Protein AF-A0A2W6E8X0-F1 (afdb_monomer_lite)

Secondary structure (DSSP, 8-state):
----HHHHHHHHHHHHTTS-------B----GGGG-TTT--TTTS---B--GGGTTTT-

Sequence (59 aa):
PIRDDANRDALWAGLLDGTIDCVVSDHSPCTVAAKRLDTGDFGDAWGGIASVQLGLPAV

pLDDT: mean 95.99, std 3.26, range [79.94, 98.75]

Foldseek 3Di:
DDDDPVVVVVVVVCCVVVVDPDDDFQADDDDPVQQVPVPPDPVSHDDHDHPRVPRPVVD

Radius of gyration: 14.69 Å; chains: 1; bounding box: 31×20×37 Å

Structure (mmCIF, N/CA/C/O backbone):
data_AF-A0A2W6E8X0-F1
#
_entry.id   AF-A0A2W6E8X0-F1
#
loop_
_atom_site.group_PDB
_atom_site.id
_atom_site.type_symbol
_atom_site.label_atom_id
_atom_site.label_alt_id
_atom_site.label_comp_id
_atom_site.label_asym_id
_atom_site.label_entity_id
_atom_site.label_seq_id
_atom_site.pdbx_PDB_ins_code
_atom_site.Cartn_x
_atom_site.Cartn_y
_atom_site.Cartn_z
_atom_site.occupancy
_atom_site.B_iso_or_equiv
_atom_site.auth_seq_id
_atom_site.auth_comp_id
_atom_site.auth_asym_id
_atom_site.auth_atom_id
_atom_site.pdbx_PDB_model_num
ATOM 1 N N . PRO A 1 1 ? -4.264 -4.089 -5.075 1.00 92.56 1 PRO A N 1
ATOM 2 C CA . PRO A 1 1 ? -4.312 -2.717 -5.644 1.00 92.56 1 PRO A CA 1
ATOM 3 C C . PRO A 1 1 ? -5.192 -1.825 -4.761 1.00 92.56 1 PRO A C 1
ATOM 5 O O . PRO A 1 1 ? -5.991 -2.362 -3.994 1.00 92.56 1 PRO A O 1
ATOM 8 N N . ILE A 1 2 ? -5.050 -0.502 -4.880 1.00 95.75 2 ILE A N 1
ATOM 9 C CA . ILE A 1 2 ? -5.917 0.464 -4.188 1.00 95.75 2 ILE A CA 1
ATOM 10 C C . ILE A 1 2 ? -7.352 0.308 -4.717 1.00 95.75 2 ILE A C 1
ATOM 12 O O . ILE A 1 2 ? -7.551 0.079 -5.912 1.00 95.75 2 ILE A O 1
ATOM 16 N N . ARG A 1 3 ? -8.329 0.334 -3.807 1.00 98.00 3 ARG A N 1
ATOM 17 C CA . ARG A 1 3 ? -9.760 0.152 -4.094 1.00 98.00 3 ARG A CA 1
ATOM 18 C C . ARG A 1 3 ? -10.500 1.490 -4.042 1.00 98.00 3 ARG A C 1
ATOM 20 O O . ARG A 1 3 ? -9.883 2.518 -3.777 1.00 98.00 3 ARG A O 1
ATOM 27 N N . ASP A 1 4 ? -11.790 1.459 -4.352 1.00 98.50 4 ASP A N 1
ATOM 28 C CA . ASP A 1 4 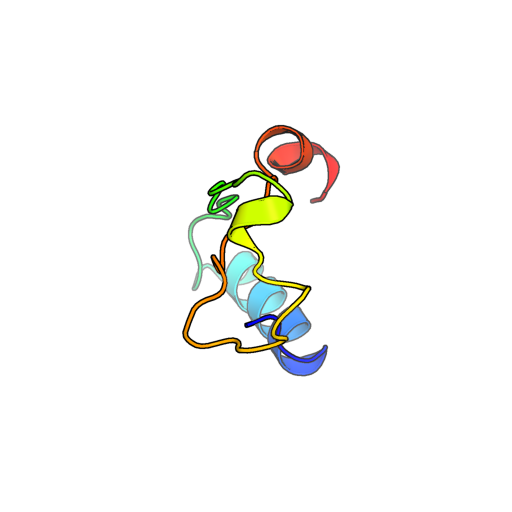? -12.640 2.648 -4.359 1.00 98.50 4 ASP A CA 1
ATOM 29 C C . ASP A 1 4 ? -12.973 3.158 -2.944 1.00 98.50 4 ASP A C 1
ATOM 31 O O . ASP A 1 4 ? -12.593 2.574 -1.922 1.00 98.50 4 ASP A O 1
ATOM 35 N N . ASP A 1 5 ? -13.685 4.283 -2.900 1.00 98.44 5 ASP A N 1
ATOM 36 C CA . ASP A 1 5 ? -14.075 4.950 -1.660 1.00 98.44 5 ASP A CA 1
ATOM 37 C C . ASP A 1 5 ? -14.997 4.086 -0.790 1.00 98.44 5 ASP A C 1
ATOM 39 O O . ASP A 1 5 ? -14.868 4.103 0.432 1.00 98.44 5 ASP A O 1
ATOM 43 N N . ALA A 1 6 ? -15.868 3.272 -1.397 1.00 98.62 6 ALA A N 1
ATOM 44 C CA . ALA A 1 6 ? -16.764 2.391 -0.652 1.00 98.62 6 ALA A CA 1
ATOM 45 C C . ALA A 1 6 ? -15.974 1.344 0.148 1.00 98.62 6 ALA A C 1
ATOM 47 O O . ALA A 1 6 ? -16.283 1.078 1.312 1.00 98.62 6 ALA A O 1
ATOM 48 N N . ASN A 1 7 ? -14.912 0.786 -0.441 1.00 98.56 7 ASN A N 1
ATOM 49 C CA . ASN A 1 7 ? -13.999 -0.086 0.291 1.00 98.56 7 ASN A CA 1
ATOM 50 C C . ASN A 1 7 ? -13.251 0.654 1.407 1.00 98.56 7 ASN A C 1
ATOM 52 O O . ASN A 1 7 ? -13.094 0.088 2.488 1.00 98.56 7 ASN A O 1
ATOM 56 N N . ARG A 1 8 ? -12.795 1.891 1.176 1.00 97.81 8 ARG A N 1
ATOM 57 C CA . ARG A 1 8 ? -12.115 2.691 2.210 1.00 97.81 8 ARG A CA 1
ATOM 58 C C . ARG A 1 8 ? -13.021 2.933 3.417 1.00 97.81 8 ARG A C 1
ATOM 60 O O . ARG A 1 8 ? -12.582 2.740 4.548 1.00 97.81 8 ARG A O 1
ATOM 67 N N . ASP A 1 9 ? -14.266 3.327 3.186 1.00 98.50 9 ASP A N 1
ATOM 68 C CA . ASP A 1 9 ? -15.207 3.644 4.261 1.00 98.50 9 ASP A CA 1
ATOM 69 C C . ASP A 1 9 ? -15.559 2.385 5.078 1.00 98.50 9 ASP A C 1
ATOM 71 O O . ASP A 1 9 ? -15.630 2.435 6.307 1.00 98.50 9 ASP A O 1
ATOM 75 N N . ALA A 1 10 ? -15.669 1.224 4.420 1.00 98.69 10 ALA A N 1
ATOM 76 C CA . ALA A 1 10 ? -15.854 -0.061 5.094 1.00 98.69 10 ALA A CA 1
ATOM 77 C C . ALA A 1 10 ? -14.643 -0.478 5.953 1.00 98.69 10 ALA A C 1
ATOM 79 O O . ALA A 1 10 ? -14.830 -1.040 7.030 1.00 98.69 10 ALA A O 1
ATOM 80 N N . LEU A 1 11 ? -13.409 -0.190 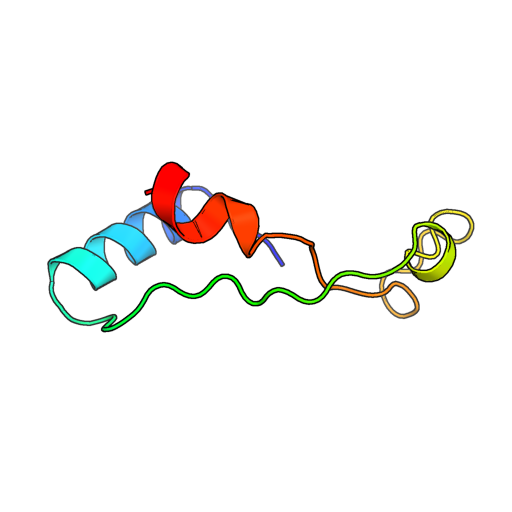5.515 1.00 98.19 11 LEU A N 1
ATOM 81 C CA 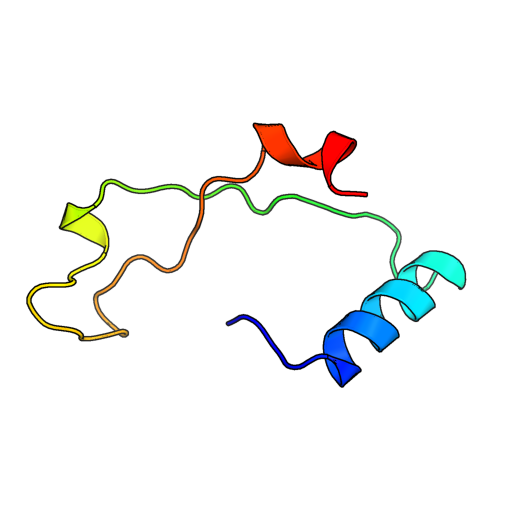. LEU A 1 11 ? -12.206 -0.446 6.321 1.00 98.19 11 LEU A CA 1
ATOM 82 C C . LEU A 1 11 ? -12.196 0.401 7.600 1.00 98.19 11 LEU A C 1
ATOM 84 O O . LEU A 1 11 ? -11.870 -0.114 8.667 1.00 98.19 11 LEU A O 1
ATOM 88 N N . TRP A 1 12 ? -12.596 1.673 7.515 1.00 97.88 12 TRP A N 1
ATOM 89 C CA . TRP A 1 12 ? -12.742 2.526 8.698 1.00 97.88 12 TRP A CA 1
ATOM 90 C C . TRP A 1 12 ? -13.820 2.018 9.653 1.00 97.88 12 TRP A C 1
ATOM 92 O O . TRP A 1 12 ? -13.583 1.970 10.858 1.00 97.88 12 TRP A O 1
ATOM 102 N N . ALA A 1 13 ? -14.977 1.605 9.129 1.00 98.69 13 ALA A N 1
ATOM 103 C CA . ALA A 1 13 ? -16.027 1.001 9.944 1.00 98.69 13 ALA A CA 1
ATOM 104 C C . ALA A 1 13 ? -15.521 -0.257 10.673 1.00 98.69 13 ALA A C 1
ATOM 106 O O . ALA A 1 13 ? -15.693 -0.358 11.885 1.00 98.69 13 ALA A O 1
ATOM 107 N N . GLY A 1 14 ? -14.809 -1.141 9.964 1.00 98.69 14 GLY A N 1
ATOM 108 C CA . GLY A 1 14 ? -14.225 -2.356 10.537 1.00 98.69 14 GLY A CA 1
ATOM 109 C C . GLY A 1 14 ? -13.152 -2.095 11.601 1.00 98.69 14 GLY A C 1
ATOM 110 O O . GLY A 1 14 ? -12.995 -2.880 12.530 1.00 98.69 14 GLY A O 1
ATOM 111 N N . LEU A 1 15 ? -12.412 -0.987 11.503 1.00 98.00 15 LEU A N 1
ATOM 112 C CA . LEU A 1 15 ? -11.482 -0.574 12.558 1.00 98.00 15 LEU A CA 1
ATOM 113 C C . LEU A 1 15 ? -12.230 -0.085 13.809 1.00 98.00 15 LEU A C 1
ATOM 115 O O . LEU A 1 15 ? -11.831 -0.388 14.929 1.00 98.00 15 LEU A O 1
ATOM 119 N N . LEU A 1 16 ? -13.314 0.672 13.625 1.00 98.19 16 LEU A N 1
ATOM 120 C CA . LEU A 1 16 ? -14.105 1.233 14.724 1.00 98.19 16 LEU A CA 1
ATOM 121 C C . LEU A 1 16 ? -14.942 0.179 15.460 1.00 98.19 16 LEU A C 1
ATOM 123 O O . LEU A 1 16 ? -15.130 0.297 16.670 1.00 98.19 16 LEU A O 1
ATOM 127 N N . ASP A 1 17 ? -15.457 -0.825 14.747 1.00 98.50 17 ASP A N 1
ATOM 128 C CA . ASP A 1 17 ? -16.278 -1.897 15.322 1.00 98.50 17 ASP A CA 1
ATOM 129 C C . ASP A 1 17 ? -15.464 -3.081 15.877 1.00 98.50 17 ASP A C 1
ATOM 131 O O . ASP A 1 17 ? -16.031 -3.974 16.511 1.00 98.50 17 ASP A O 1
ATOM 135 N N . GLY A 1 18 ? -14.140 -3.062 15.693 1.00 98.56 18 GLY A N 1
ATOM 136 C CA . GLY A 1 18 ? -13.219 -4.086 16.185 1.00 98.56 18 GLY A CA 1
ATOM 137 C C . GLY A 1 18 ? -13.075 -5.314 15.282 1.00 98.56 18 GLY A C 1
ATOM 138 O O . GLY A 1 18 ? -12.424 -6.274 15.681 1.00 98.56 18 GLY A O 1
ATOM 139 N N . THR A 1 19 ? -13.639 -5.312 14.072 1.00 98.75 19 THR A N 1
ATOM 140 C CA . THR A 1 19 ? -13.378 -6.347 13.053 1.00 98.75 19 THR A CA 1
ATOM 141 C C . THR A 1 19 ? -11.915 -6.340 12.588 1.00 98.75 19 THR A C 1
ATOM 143 O O . THR A 1 19 ? -11.385 -7.378 12.189 1.00 98.75 19 THR A O 1
ATOM 146 N N . ILE A 1 20 ? -11.259 -5.176 12.609 1.00 98.56 20 ILE A N 1
ATOM 147 C CA . ILE A 1 20 ? -9.849 -4.985 12.251 1.00 98.56 20 ILE A CA 1
ATOM 148 C C .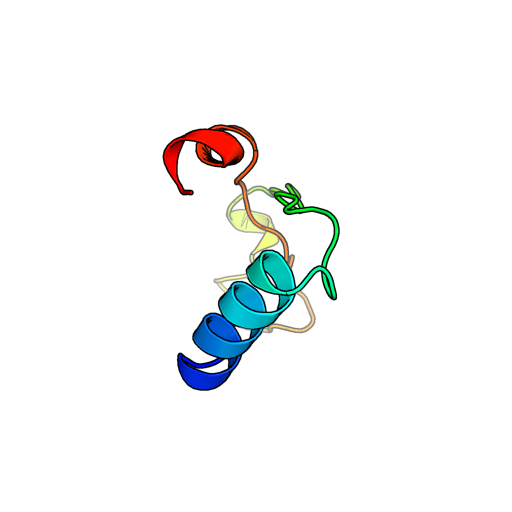 ILE A 1 20 ? -9.082 -4.511 13.486 1.00 98.56 20 ILE A C 1
ATOM 150 O O . ILE A 1 20 ? -9.351 -3.438 14.016 1.00 98.56 20 ILE A O 1
ATOM 154 N N . ASP A 1 21 ? -8.069 -5.275 13.893 1.00 98.31 21 ASP A N 1
ATOM 155 C CA . ASP A 1 21 ? -7.312 -4.996 15.121 1.00 98.31 21 ASP A CA 1
ATOM 156 C C . ASP A 1 21 ? -6.136 -4.025 14.934 1.00 98.31 21 ASP A C 1
ATOM 158 O O . ASP A 1 21 ? -5.610 -3.475 15.904 1.00 98.31 21 ASP A O 1
ATOM 162 N N . CYS A 1 22 ? -5.643 -3.855 13.703 1.00 96.19 22 CYS A N 1
ATOM 163 C CA . CYS A 1 22 ? -4.400 -3.129 13.461 1.00 96.19 22 CYS A CA 1
ATOM 164 C C . CYS A 1 22 ? -4.352 -2.469 12.082 1.00 96.19 22 CYS A C 1
ATOM 166 O O . CYS A 1 22 ? -4.782 -3.037 11.079 1.00 96.19 22 CYS A O 1
ATOM 168 N N . VAL A 1 23 ? -3.733 -1.288 12.039 1.00 96.00 23 VAL A N 1
ATOM 169 C CA . VAL A 1 23 ? -3.351 -0.589 10.811 1.00 96.00 23 VAL A CA 1
ATOM 170 C C . VAL A 1 23 ? -1.841 -0.726 10.633 1.00 96.00 23 VAL A C 1
ATOM 172 O O . VAL A 1 23 ? -1.066 -0.362 11.517 1.00 96.00 23 VAL A O 1
ATOM 175 N N . VAL A 1 24 ? -1.413 -1.241 9.479 1.00 95.25 24 VAL A N 1
ATOM 176 C CA . VAL A 1 24 ? 0.004 -1.424 9.133 1.00 95.25 24 VAL A CA 1
ATOM 177 C C . VAL A 1 24 ? 0.338 -0.721 7.824 1.00 95.25 24 VAL A C 1
ATOM 179 O O . VAL A 1 24 ? -0.520 -0.513 6.973 1.00 95.25 24 VAL A O 1
ATOM 182 N N . SER A 1 25 ? 1.609 -0.357 7.655 1.00 95.31 25 SER A N 1
ATOM 183 C CA . SER A 1 25 ? 2.062 0.390 6.476 1.00 95.31 25 SER A CA 1
ATOM 184 C C . SER A 1 25 ? 2.280 -0.474 5.231 1.00 95.31 25 SER A C 1
ATOM 186 O O . SER A 1 25 ? 2.310 0.073 4.130 1.00 95.31 25 SER A O 1
ATOM 188 N N . ASP A 1 26 ? 2.490 -1.784 5.418 1.00 96.75 26 ASP A N 1
ATOM 189 C CA . ASP A 1 26 ? 2.981 -2.709 4.385 1.00 96.75 26 ASP A CA 1
ATOM 190 C C . ASP A 1 26 ? 4.178 -2.128 3.597 1.00 96.75 26 ASP A C 1
ATOM 192 O O . ASP A 1 26 ? 4.259 -2.182 2.370 1.00 96.75 26 ASP A O 1
ATOM 196 N N . HIS A 1 27 ? 5.094 -1.461 4.315 1.00 97.06 27 HIS A N 1
ATOM 197 C CA . HIS A 1 27 ? 6.214 -0.739 3.718 1.00 97.06 27 HIS A CA 1
ATOM 198 C C . HIS A 1 27 ? 7.130 -1.681 2.929 1.00 97.06 27 HIS A C 1
ATOM 200 O O . HIS A 1 27 ? 7.883 -2.469 3.500 1.00 97.06 27 HIS A O 1
ATOM 206 N N . SER A 1 28 ? 7.089 -1.539 1.605 1.00 97.31 28 SER A N 1
ATOM 207 C CA . SER A 1 28 ? 7.781 -2.406 0.650 1.00 97.31 28 SER A CA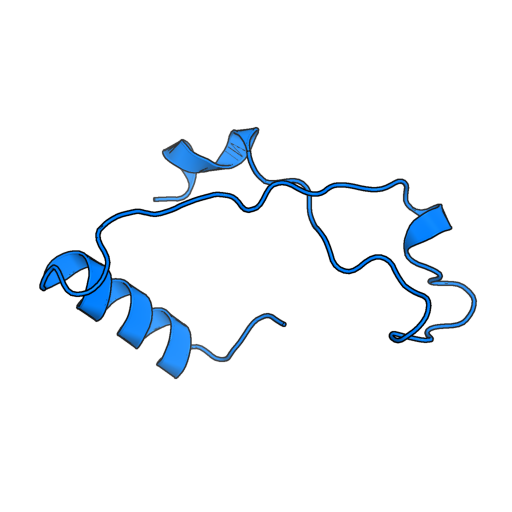 1
ATOM 208 C C . SER A 1 28 ? 8.296 -1.586 -0.545 1.00 97.31 28 SER A C 1
ATOM 210 O O . SER A 1 28 ? 7.818 -1.722 -1.675 1.00 97.31 28 SER A O 1
ATOM 212 N N . PRO A 1 29 ? 9.218 -0.632 -0.317 1.00 97.56 29 PRO A N 1
ATOM 213 C CA . PRO A 1 29 ? 9.696 0.266 -1.359 1.00 97.56 29 PRO A CA 1
ATOM 214 C C . PRO A 1 29 ? 10.647 -0.426 -2.340 1.00 97.56 29 PRO A C 1
ATOM 216 O O . PRO A 1 29 ? 11.342 -1.381 -2.006 1.00 97.56 29 PRO A O 1
ATOM 219 N N . CYS A 1 30 ? 10.745 0.134 -3.544 1.00 97.44 30 CYS A N 1
ATOM 220 C CA . CYS A 1 30 ? 11.751 -0.230 -4.535 1.00 97.44 30 CYS A CA 1
ATOM 221 C C . CYS A 1 30 ? 12.308 1.025 -5.217 1.00 97.44 30 CYS A C 1
ATOM 223 O O . CYS A 1 30 ? 11.771 2.125 -5.073 1.00 97.44 30 CYS A O 1
ATOM 225 N N . THR A 1 31 ? 13.374 0.866 -5.999 1.00 97.06 31 THR A N 1
ATOM 226 C CA . THR A 1 31 ? 13.859 1.935 -6.881 1.00 97.06 31 THR A CA 1
ATOM 227 C C . THR A 1 31 ? 12.845 2.224 -7.993 1.00 97.06 31 THR A C 1
ATOM 229 O O . THR A 1 31 ? 12.028 1.372 -8.344 1.00 97.06 31 THR A O 1
ATOM 232 N N . VAL A 1 32 ? 12.925 3.409 -8.604 1.00 95.81 32 VAL A N 1
ATOM 233 C CA . VAL A 1 32 ? 12.056 3.781 -9.739 1.00 95.81 32 VAL A CA 1
ATOM 234 C C . VAL A 1 32 ? 12.210 2.804 -10.911 1.00 95.81 32 VAL A C 1
ATOM 236 O O . VAL A 1 32 ? 11.220 2.430 -11.527 1.00 95.81 32 VAL A O 1
ATOM 239 N N . ALA A 1 33 ? 13.426 2.318 -11.179 1.00 96.12 33 ALA A N 1
ATOM 240 C CA . ALA A 1 33 ? 13.677 1.358 -12.257 1.00 96.12 33 ALA A CA 1
ATOM 241 C C . ALA A 1 33 ? 12.920 0.027 -12.068 1.00 96.12 33 ALA A C 1
ATOM 243 O O . ALA A 1 33 ? 12.422 -0.546 -13.032 1.00 96.12 33 ALA A O 1
ATOM 244 N N . ALA A 1 34 ? 12.766 -0.442 -10.825 1.00 97.06 34 ALA A N 1
ATOM 245 C CA . ALA A 1 34 ? 12.026 -1.669 -10.521 1.00 97.06 34 ALA A CA 1
ATOM 246 C C . ALA A 1 34 ? 10.502 -1.538 -10.726 1.00 97.06 34 ALA A C 1
ATOM 248 O O . ALA A 1 34 ? 9.792 -2.541 -10.710 1.00 97.06 34 ALA A O 1
ATOM 249 N N . LYS A 1 35 ? 9.986 -0.321 -10.952 1.00 96.81 35 LYS A N 1
ATOM 250 C CA . LYS A 1 35 ? 8.583 -0.091 -11.327 1.00 96.81 35 LYS A CA 1
ATOM 251 C C . LYS A 1 35 ? 8.285 -0.375 -12.800 1.00 96.81 35 LYS A C 1
ATOM 253 O O . LYS A 1 35 ? 7.113 -0.346 -13.152 1.00 96.81 35 LYS A O 1
ATOM 258 N N . ARG A 1 36 ? 9.305 -0.635 -13.635 1.00 96.50 36 ARG A N 1
ATOM 259 C CA . ARG A 1 36 ? 9.150 -1.001 -15.059 1.00 96.50 36 ARG A CA 1
ATOM 260 C C . ARG A 1 36 ? 8.228 -0.048 -15.837 1.00 96.50 36 ARG A C 1
ATOM 262 O O . ARG A 1 36 ? 7.405 -0.458 -16.649 1.00 96.50 36 ARG A O 1
ATOM 269 N N . LEU A 1 37 ? 8.353 1.256 -15.564 1.00 95.25 37 LEU A N 1
ATOM 270 C CA . LEU A 1 37 ? 7.514 2.293 -16.185 1.00 95.25 37 LEU A CA 1
ATOM 271 C C . LEU A 1 37 ? 7.731 2.409 -17.701 1.00 95.25 37 LEU A C 1
ATOM 273 O O . LEU A 1 37 ? 6.866 2.912 -18.407 1.00 95.25 37 LEU A O 1
ATOM 277 N N . ASP A 1 38 ? 8.887 1.963 -18.182 1.00 96.25 38 ASP A N 1
ATOM 278 C CA . ASP A 1 38 ? 9.263 1.894 -19.590 1.00 96.25 38 ASP A CA 1
ATOM 279 C C . ASP A 1 38 ? 8.452 0.856 -20.375 1.00 96.25 38 ASP A C 1
ATOM 281 O O . ASP A 1 38 ? 8.142 1.090 -21.542 1.00 96.25 38 ASP A O 1
ATOM 285 N N . THR A 1 39 ? 8.083 -0.262 -19.743 1.00 96.38 39 THR A N 1
ATOM 286 C CA . THR A 1 39 ? 7.251 -1.298 -20.373 1.00 96.38 39 THR A CA 1
ATOM 287 C C . THR A 1 39 ? 5.769 -1.106 -20.070 1.00 96.38 39 THR A C 1
ATOM 289 O O . THR A 1 39 ? 4.925 -1.451 -20.895 1.00 96.38 39 THR A O 1
ATOM 292 N N . GLY A 1 40 ? 5.442 -0.562 -18.892 1.00 92.75 40 GLY A N 1
ATOM 293 C CA . GLY A 1 40 ? 4.065 -0.449 -18.409 1.00 92.75 40 GLY A CA 1
ATOM 294 C C . GLY A 1 40 ? 3.419 -1.796 -18.062 1.00 92.75 40 GLY A C 1
ATOM 295 O O . GLY A 1 40 ? 2.213 -1.841 -17.819 1.00 92.75 40 GLY A O 1
ATOM 296 N N . ASP A 1 41 ? 4.196 -2.884 -18.034 1.00 95.44 41 ASP A N 1
ATOM 297 C CA . ASP A 1 41 ? 3.703 -4.214 -17.686 1.00 95.44 41 ASP A CA 1
ATOM 298 C C . ASP A 1 41 ? 3.599 -4.366 -16.163 1.00 95.44 41 ASP A C 1
ATOM 300 O O . ASP A 1 41 ? 4.596 -4.393 -15.436 1.00 95.44 41 ASP A O 1
ATOM 304 N N . PHE A 1 42 ? 2.368 -4.481 -15.670 1.00 94.25 42 PHE A N 1
ATOM 305 C CA . PHE A 1 42 ? 2.090 -4.661 -14.248 1.00 94.25 42 PHE A CA 1
ATOM 306 C C . PHE A 1 42 ? 2.547 -6.016 -13.695 1.00 94.25 42 PHE A C 1
ATOM 308 O O . PHE A 1 42 ? 2.741 -6.116 -12.485 1.00 94.25 42 PHE A O 1
ATOM 315 N N . GLY A 1 43 ? 2.701 -7.043 -14.536 1.00 95.75 43 GLY A N 1
ATOM 316 C CA . GLY A 1 43 ? 3.208 -8.353 -14.122 1.00 95.75 43 GLY A CA 1
ATOM 317 C C . GLY A 1 43 ? 4.684 -8.311 -13.728 1.00 95.75 43 GLY A C 1
ATOM 318 O O . GLY A 1 43 ? 5.087 -9.000 -12.791 1.00 95.75 43 GLY A O 1
ATOM 319 N N . ASP A 1 44 ? 5.458 -7.447 -14.386 1.00 96.12 44 ASP A N 1
ATOM 320 C CA . ASP A 1 44 ? 6.897 -7.285 -14.157 1.00 96.12 44 ASP A CA 1
ATOM 321 C C . ASP A 1 44 ? 7.235 -6.146 -13.174 1.00 96.12 44 ASP A C 1
ATOM 323 O O . ASP A 1 44 ? 8.358 -6.069 -12.661 1.00 96.12 44 ASP A O 1
ATOM 327 N N . ALA A 1 45 ? 6.293 -5.236 -12.913 1.00 97.31 45 ALA A N 1
ATOM 328 C CA . ALA A 1 45 ? 6.485 -4.088 -12.031 1.00 97.31 45 ALA A CA 1
ATOM 329 C C . ALA A 1 45 ? 6.416 -4.466 -10.539 1.00 97.31 45 ALA A C 1
ATOM 331 O O . ALA A 1 45 ? 5.486 -5.130 -10.080 1.00 97.31 45 ALA A O 1
ATOM 332 N N . TRP A 1 46 ? 7.344 -3.949 -9.725 1.00 97.31 46 TRP A N 1
ATOM 333 C CA . TRP A 1 46 ? 7.267 -4.105 -8.268 1.00 97.31 46 TRP A CA 1
ATOM 334 C C . TRP A 1 46 ? 6.030 -3.406 -7.683 1.00 97.31 46 TRP A C 1
ATOM 336 O O . 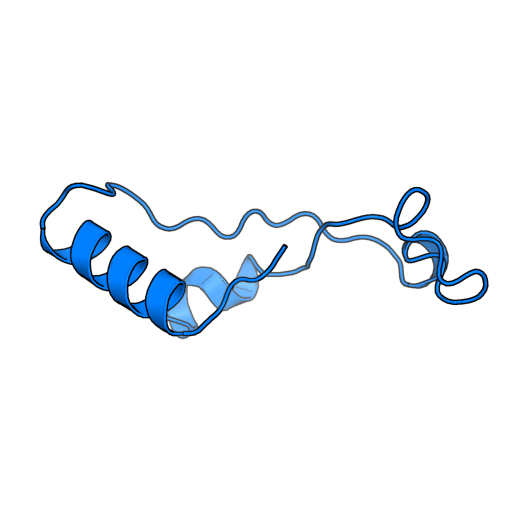TRP A 1 46 ? 5.867 -2.187 -7.808 1.00 97.31 46 TRP A O 1
ATOM 346 N N . GLY A 1 47 ? 5.181 -4.152 -6.975 1.00 95.62 47 GLY A N 1
ATOM 347 C CA . GLY A 1 47 ? 3.885 -3.662 -6.490 1.00 95.62 47 GLY A CA 1
ATOM 348 C C . GLY A 1 47 ? 3.909 -2.779 -5.233 1.00 95.62 47 GLY A C 1
ATOM 349 O O . GLY A 1 47 ? 2.935 -2.074 -4.984 1.00 95.62 47 GLY A O 1
ATOM 350 N N . GLY A 1 48 ? 4.990 -2.780 -4.447 1.00 96.25 48 GLY A N 1
ATOM 351 C CA . GLY A 1 48 ? 5.019 -2.144 -3.119 1.00 96.25 48 GLY A CA 1
ATOM 352 C C . GLY A 1 48 ? 5.298 -0.632 -3.109 1.00 96.25 48 GLY A C 1
ATOM 353 O O . GLY A 1 48 ? 5.774 -0.064 -4.096 1.00 96.25 48 GLY A O 1
ATOM 354 N N . ILE A 1 49 ? 5.002 0.039 -1.989 1.00 95.75 49 ILE A N 1
ATOM 355 C CA . ILE A 1 49 ? 5.191 1.491 -1.796 1.00 95.75 49 ILE A CA 1
ATOM 356 C C . ILE A 1 49 ? 5.961 1.816 -0.506 1.00 95.75 49 ILE A C 1
ATOM 358 O O . ILE A 1 49 ? 6.044 1.008 0.417 1.00 95.75 49 ILE A O 1
ATOM 362 N N . ALA A 1 50 ? 6.518 3.029 -0.436 1.00 95.94 50 ALA A N 1
ATOM 363 C CA . ALA A 1 50 ? 7.151 3.562 0.767 1.00 95.94 50 ALA A CA 1
ATOM 364 C C . ALA A 1 50 ? 6.126 4.306 1.641 1.00 95.94 50 ALA A C 1
ATOM 366 O O . ALA A 1 50 ? 5.650 5.366 1.247 1.00 95.94 50 ALA A O 1
ATOM 367 N N . SER A 1 51 ? 5.825 3.793 2.834 1.00 95.50 51 SER A N 1
ATOM 368 C CA . SER A 1 51 ? 4.815 4.409 3.714 1.00 95.50 51 SER A CA 1
ATOM 369 C C . SER A 1 51 ? 5.140 4.430 5.216 1.00 95.50 51 SER A C 1
ATOM 371 O O . SER A 1 51 ? 4.479 5.171 5.930 1.00 95.50 51 SER A O 1
ATOM 373 N N . VAL A 1 52 ? 6.142 3.693 5.729 1.00 95.94 52 VAL A N 1
ATOM 374 C CA . VAL A 1 52 ? 6.347 3.527 7.190 1.00 95.94 52 VAL A CA 1
ATOM 375 C C . VAL A 1 52 ? 6.443 4.847 7.966 1.00 95.94 52 VAL A C 1
ATOM 377 O O . VAL A 1 52 ? 5.848 4.980 9.030 1.00 95.94 52 VAL A O 1
ATOM 380 N N . GLN A 1 53 ? 7.110 5.854 7.400 1.00 95.56 53 GLN A N 1
ATOM 381 C CA . GLN A 1 53 ? 7.254 7.184 8.004 1.00 95.56 53 GLN A CA 1
ATOM 382 C C . GLN A 1 53 ? 5.929 7.954 8.145 1.00 95.56 53 GLN A C 1
ATOM 384 O O . GLN A 1 53 ? 5.842 8.890 8.932 1.00 95.56 53 GLN A O 1
ATOM 389 N N . LEU A 1 54 ? 4.914 7.577 7.364 1.00 93.50 54 LEU A N 1
ATOM 390 C CA . LEU A 1 54 ? 3.610 8.233 7.311 1.00 93.50 54 LEU A CA 1
ATOM 391 C C . LEU A 1 54 ? 2.578 7.555 8.216 1.00 93.50 54 LEU A C 1
ATOM 393 O O . LEU A 1 54 ? 1.482 8.082 8.347 1.00 93.50 54 LEU A O 1
ATOM 397 N N . GLY A 1 55 ? 2.910 6.412 8.832 1.00 88.31 55 GLY A N 1
ATOM 398 C CA . GLY A 1 55 ? 1.942 5.574 9.541 1.00 88.31 55 GLY A CA 1
ATOM 399 C C . GLY A 1 55 ? 1.125 6.333 10.584 1.00 88.31 55 GLY A C 1
ATOM 400 O O . GLY A 1 55 ? -0.091 6.290 10.529 1.00 88.31 55 GLY A O 1
ATOM 401 N N . LEU A 1 56 ? 1.778 7.063 11.492 1.00 87.31 56 LEU A N 1
ATOM 402 C CA . LEU A 1 56 ? 1.099 7.820 12.549 1.00 87.31 56 LEU A CA 1
ATOM 403 C C . LEU A 1 56 ? 0.482 9.163 12.099 1.00 87.31 56 LEU A C 1
ATOM 405 O O . LEU A 1 56 ? -0.611 9.468 12.551 1.00 87.31 56 LEU A O 1
ATOM 409 N N . PRO A 1 57 ? 1.122 9.997 11.254 1.00 92.94 57 PRO A N 1
ATOM 410 C CA . PRO A 1 57 ? 0.521 11.273 10.844 1.00 92.94 57 PRO A CA 1
ATOM 411 C C . PRO A 1 57 ? -0.611 11.154 9.806 1.00 92.94 57 PRO A C 1
ATOM 413 O O . PRO A 1 57 ? -1.214 12.171 9.475 1.00 92.94 57 PRO A O 1
ATOM 416 N N . ALA A 1 58 ? -0.863 9.968 9.242 1.00 87.94 58 ALA A N 1
ATOM 417 C CA . ALA A 1 58 ? -1.891 9.759 8.217 1.00 87.94 58 ALA A CA 1
ATOM 418 C C . ALA A 1 58 ? -3.259 9.304 8.762 1.00 87.94 58 ALA A C 1
ATOM 420 O O . ALA A 1 58 ? -4.212 9.245 7.984 1.00 87.94 58 ALA A O 1
ATOM 421 N N . VAL A 1 59 ? -3.335 8.953 10.050 1.00 79.94 59 VAL A N 1
ATOM 422 C CA . VAL A 1 59 ? -4.550 8.519 10.770 1.00 79.94 59 VAL A CA 1
ATOM 423 C C . VAL A 1 59 ? -5.148 9.669 11.565 1.00 79.94 59 VAL A C 1
ATOM 425 O O . VAL A 1 59 ? -4.366 10.462 12.137 1.00 79.94 59 VAL A O 1
#